Protein AF-A0A7X6LBR2-F1 (afdb_monomer)

Nearest PDB structures (foldseek):
  3zh9-assembly1_B  TM=8.435E-01  e=9.520E-01  Bacillus subtilis subsp. subtilis str. 168

Organism: NCBI:txid352869

Foldseek 3Di:
DDDDDDDDDDDDDDDDDDPPPPPPDDPPPPPDVVVVVVVVVVVVVVVVVVVVVVVVVVVVVVVVVVVVVVVVVVVVVVVVVVVVVVVVVVVVVVVVVVVVVVVVVLLVQLLVLLVVVVVPDDLVNSCVVVVHDSVVSVVSPVSNVVVVVVVVD

Mean predicted aligned error: 14.37 Å

Structure (mmCIF, N/CA/C/O backbone):
data_AF-A0A7X6LBR2-F1
#
_entry.id   AF-A0A7X6LBR2-F1
#
loop_
_atom_site.group_PDB
_atom_site.id
_atom_site.type_symbol
_atom_site.label_atom_id
_atom_site.label_alt_id
_atom_site.label_comp_id
_atom_site.label_asym_id
_atom_site.label_entity_id
_atom_site.label_seq_id
_atom_site.pdbx_PDB_ins_code
_atom_site.Cartn_x
_atom_site.Cartn_y
_atom_site.Cartn_z
_atom_site.occupancy
_atom_site.B_iso_or_equiv
_atom_site.auth_seq_id
_atom_site.auth_comp_id
_atom_site.auth_asym_id
_atom_site.auth_atom_id
_atom_site.pdbx_PDB_model_num
ATOM 1 N N . MET A 1 1 ? 58.672 -11.826 -5.514 1.00 40.47 1 MET A N 1
ATOM 2 C CA . MET A 1 1 ? 58.566 -13.054 -6.334 1.00 40.47 1 MET A CA 1
ATOM 3 C C . MET A 1 1 ? 57.974 -12.613 -7.667 1.00 40.47 1 MET A C 1
ATOM 5 O O . MET A 1 1 ? 56.862 -12.125 -7.636 1.00 40.47 1 MET A O 1
ATOM 9 N N . SER A 1 2 ? 58.640 -12.559 -8.816 1.00 57.62 2 SER A N 1
ATOM 10 C CA . SER A 1 2 ? 59.784 -13.310 -9.329 1.00 57.62 2 SER A CA 1
ATOM 11 C C . SER A 1 2 ? 60.673 -12.453 -10.233 1.00 57.62 2 SER A C 1
ATOM 13 O O . SER A 1 2 ? 60.313 -11.362 -10.666 1.00 57.62 2 SER A O 1
ATOM 15 N N . THR A 1 3 ? 61.848 -13.016 -10.452 1.00 42.66 3 THR A N 1
ATOM 16 C CA . THR A 1 3 ? 63.105 -12.482 -10.958 1.00 42.66 3 THR A CA 1
ATOM 17 C C . THR A 1 3 ? 63.303 -12.901 -12.429 1.00 42.66 3 THR A C 1
ATOM 19 O O . THR A 1 3 ? 62.891 -13.996 -12.785 1.00 42.66 3 THR A O 1
ATOM 22 N N . ILE A 1 4 ? 63.895 -12.001 -13.233 1.00 54.50 4 ILE A N 1
ATOM 23 C CA . ILE A 1 4 ? 64.903 -12.158 -14.321 1.00 54.50 4 ILE A CA 1
ATOM 24 C C . ILE A 1 4 ? 64.923 -13.451 -15.165 1.00 54.50 4 ILE A C 1
ATOM 26 O O . ILE A 1 4 ? 65.120 -14.500 -14.581 1.00 54.50 4 ILE A O 1
ATOM 30 N N . GLU A 1 5 ? 64.956 -13.308 -16.506 1.00 55.03 5 GLU A N 1
ATOM 31 C CA . GLU A 1 5 ? 65.941 -13.869 -17.486 1.00 55.03 5 GLU A CA 1
ATOM 32 C C . GLU A 1 5 ? 65.827 -12.993 -18.766 1.00 55.03 5 GLU A C 1
ATOM 34 O O . GLU A 1 5 ? 64.734 -12.851 -19.302 1.00 55.03 5 GLU A O 1
ATOM 39 N N . HIS A 1 6 ? 66.765 -12.146 -19.217 1.00 48.44 6 HIS A N 1
ATOM 40 C CA . HIS A 1 6 ? 68.160 -12.328 -19.655 1.00 48.44 6 HIS A CA 1
ATOM 41 C C . HIS A 1 6 ? 68.381 -13.501 -20.614 1.00 48.44 6 HIS A C 1
ATOM 43 O O . HIS A 1 6 ? 68.685 -14.613 -20.207 1.00 48.44 6 HIS A O 1
ATOM 49 N N . GLY A 1 7 ? 68.292 -13.188 -21.908 1.00 47.03 7 GLY A N 1
ATOM 50 C CA . GLY A 1 7 ? 68.792 -14.003 -23.006 1.00 47.03 7 GLY A CA 1
ATOM 51 C C . GLY A 1 7 ? 69.496 -13.113 -24.027 1.00 47.03 7 GLY A C 1
ATOM 52 O O . GLY A 1 7 ? 68.930 -12.789 -25.068 1.00 47.03 7 GLY A O 1
ATOM 53 N N . GLU A 1 8 ? 70.715 -12.682 -23.698 1.00 45.44 8 GLU A N 1
ATOM 54 C CA . GLU A 1 8 ? 71.714 -12.281 -24.690 1.00 45.44 8 GLU A CA 1
ATOM 55 C C . GLU A 1 8 ? 72.096 -13.519 -25.509 1.00 45.44 8 GLU A C 1
ATOM 57 O O . GLU A 1 8 ? 72.416 -14.562 -24.938 1.00 45.44 8 GLU A O 1
ATOM 62 N N . ASN A 1 9 ? 72.116 -13.418 -26.840 1.00 54.28 9 ASN A N 1
ATOM 63 C CA . ASN A 1 9 ? 72.912 -14.346 -27.633 1.00 54.28 9 ASN A CA 1
ATOM 64 C C . ASN A 1 9 ? 73.673 -13.635 -28.755 1.00 54.28 9 ASN A C 1
ATOM 66 O O . ASN A 1 9 ? 73.198 -12.686 -29.378 1.00 54.28 9 ASN A O 1
ATOM 70 N N . GLN A 1 10 ? 74.896 -14.117 -28.927 1.00 53.22 10 GLN A N 1
ATOM 71 C CA . GLN A 1 10 ? 76.060 -13.499 -29.537 1.00 53.22 10 GLN A CA 1
ATOM 72 C C . GLN A 1 10 ? 75.981 -13.358 -31.065 1.00 53.22 10 GLN A C 1
ATOM 74 O O . GLN A 1 10 ? 75.649 -14.284 -31.796 1.00 53.22 10 GLN A O 1
ATOM 79 N N . GLN A 1 11 ? 76.357 -12.169 -31.528 1.00 48.38 11 GLN A N 1
ATOM 80 C CA . GLN A 1 11 ? 77.486 -11.899 -32.427 1.00 48.38 11 GLN A CA 1
ATOM 81 C C . GLN A 1 11 ? 77.917 -13.002 -33.425 1.00 48.38 11 GLN A C 1
ATOM 83 O O . GLN A 1 11 ? 78.615 -13.950 -33.074 1.00 48.38 11 GLN A O 1
ATOM 88 N N . ALA A 1 12 ? 77.640 -12.767 -34.712 1.00 44.94 12 ALA A N 1
ATOM 89 C CA . ALA A 1 12 ? 78.376 -13.330 -35.847 1.00 44.94 12 ALA A CA 1
ATOM 90 C C . ALA A 1 12 ? 78.827 -12.183 -36.773 1.00 44.94 12 ALA A C 1
ATOM 92 O O . ALA A 1 12 ? 78.089 -11.224 -36.991 1.00 44.94 12 ALA A O 1
ATOM 93 N N . GLY A 1 13 ? 80.083 -12.259 -37.218 1.00 44.41 13 GLY A N 1
ATOM 94 C CA . GLY A 1 13 ? 80.899 -11.156 -37.726 1.00 44.41 13 GLY A CA 1
ATOM 95 C C . GLY A 1 13 ? 80.631 -10.639 -39.154 1.00 44.41 13 GLY A C 1
ATOM 96 O O . GLY A 1 13 ? 79.583 -10.888 -39.747 1.00 44.41 13 GLY A O 1
ATOM 97 N N . PRO A 1 14 ? 81.581 -9.849 -39.695 1.00 54.25 14 PRO A N 1
ATOM 98 C CA . PRO A 1 14 ? 81.346 -8.937 -40.804 1.00 54.25 14 PRO A CA 1
ATOM 99 C C . PRO A 1 14 ? 81.527 -9.633 -42.157 1.00 54.25 14 PRO A C 1
ATOM 101 O O . PRO A 1 14 ? 82.597 -10.157 -42.460 1.00 54.25 14 PRO A O 1
ATOM 104 N N . ILE A 1 15 ? 80.502 -9.571 -43.007 1.00 51.44 15 ILE A N 1
ATOM 105 C CA . ILE A 1 15 ? 80.628 -9.900 -44.430 1.00 51.44 15 ILE A CA 1
ATOM 106 C C . ILE A 1 15 ? 80.840 -8.590 -45.184 1.00 51.44 15 ILE A C 1
ATOM 108 O O . ILE A 1 15 ? 79.911 -7.823 -45.438 1.00 51.44 15 ILE A O 1
ATOM 112 N N . ALA A 1 16 ? 82.104 -8.322 -45.494 1.00 50.25 16 ALA A N 1
ATOM 113 C CA . ALA A 1 16 ? 82.496 -7.295 -46.435 1.00 50.25 16 ALA A CA 1
ATOM 114 C C . ALA A 1 16 ? 82.119 -7.706 -47.867 1.00 50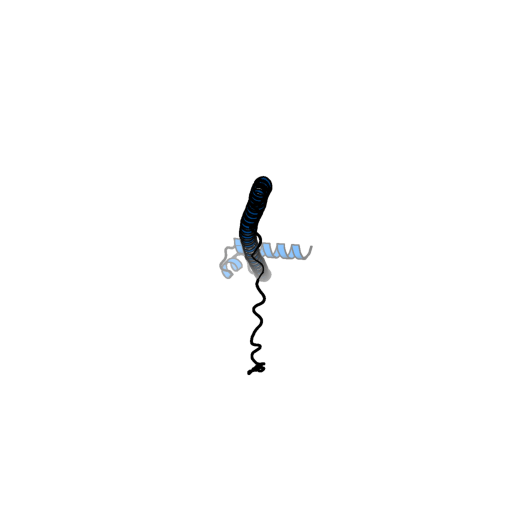.25 16 ALA A C 1
ATOM 116 O O . ALA A 1 16 ? 82.277 -8.858 -48.259 1.00 50.25 16 ALA A O 1
ATOM 117 N N . ALA A 1 17 ? 81.712 -6.692 -48.630 1.00 46.66 17 ALA A N 1
ATOM 118 C CA . ALA A 1 17 ? 81.689 -6.627 -50.086 1.00 46.66 17 ALA A CA 1
ATOM 119 C C . ALA A 1 17 ? 80.789 -7.632 -50.821 1.00 46.66 17 ALA A C 1
ATOM 121 O O . ALA A 1 17 ? 81.216 -8.715 -51.184 1.00 46.66 17 ALA A O 1
ATOM 122 N N . MET A 1 18 ? 79.608 -7.161 -51.231 1.00 43.38 18 MET A N 1
ATOM 123 C CA . MET A 1 18 ? 79.262 -7.121 -52.655 1.00 43.38 18 MET A CA 1
ATOM 124 C C . MET A 1 18 ? 78.314 -5.947 -52.893 1.00 43.38 18 MET A C 1
ATOM 126 O O . MET A 1 18 ? 77.144 -5.973 -52.517 1.00 43.38 18 MET A O 1
ATOM 130 N N . SER A 1 19 ? 78.840 -4.906 -53.536 1.00 50.16 19 SER A N 1
ATOM 131 C CA . SER A 1 19 ? 78.064 -3.870 -54.209 1.00 50.16 19 SER A CA 1
ATOM 132 C C . SER A 1 19 ? 77.239 -4.517 -55.322 1.00 50.16 19 SER A C 1
ATOM 134 O O . SER A 1 19 ? 77.603 -4.471 -56.495 1.00 50.16 19 SER A O 1
ATOM 136 N N . SER A 1 20 ? 76.123 -5.150 -54.965 1.00 51.97 20 SER A N 1
ATOM 137 C CA . SER A 1 20 ? 75.092 -5.505 -55.927 1.00 51.97 20 SER A CA 1
ATOM 138 C C . SER A 1 20 ? 74.414 -4.204 -56.334 1.00 51.97 20 SER A C 1
ATOM 140 O O . SER A 1 20 ? 73.599 -3.649 -55.591 1.00 51.97 20 SER A O 1
ATOM 142 N N . LEU A 1 21 ? 74.828 -3.697 -57.492 1.00 50.38 21 LEU A N 1
ATOM 143 C CA . LEU A 1 21 ? 74.172 -2.655 -58.269 1.00 50.38 21 LEU A CA 1
ATOM 144 C C . LEU A 1 21 ? 72.654 -2.819 -58.152 1.00 50.38 21 LEU A C 1
ATOM 146 O O . LEU A 1 21 ? 72.059 -3.709 -58.758 1.00 50.38 21 LEU A O 1
ATOM 150 N N . ARG A 1 22 ? 72.029 -1.979 -57.322 1.00 55.31 22 ARG A N 1
ATOM 151 C CA . ARG A 1 22 ? 70.576 -1.900 -57.231 1.00 55.31 22 ARG A CA 1
ATOM 152 C C . ARG A 1 22 ? 70.114 -1.427 -58.611 1.00 55.31 22 ARG A C 1
ATOM 154 O O . ARG A 1 22 ? 70.500 -0.319 -58.992 1.00 55.31 22 ARG A O 1
ATOM 161 N N . PRO A 1 23 ? 69.351 -2.226 -59.377 1.00 61.38 23 PRO A N 1
ATOM 162 C CA . PRO A 1 23 ? 68.871 -1.777 -60.673 1.00 61.38 23 PRO A CA 1
ATOM 163 C C . PRO A 1 23 ? 68.097 -0.468 -60.467 1.00 61.38 23 PRO A C 1
ATOM 165 O O . PRO A 1 23 ? 67.410 -0.326 -59.442 1.00 61.38 23 PRO A O 1
ATOM 168 N N . PRO A 1 24 ? 68.236 0.516 -61.373 1.00 57.72 24 PRO A N 1
ATOM 169 C CA . PRO A 1 24 ? 67.525 1.778 -61.251 1.00 57.72 24 PRO A CA 1
ATOM 170 C C . PRO A 1 24 ? 66.039 1.469 -61.063 1.00 57.72 24 PRO A C 1
ATOM 172 O O . PRO A 1 24 ? 65.456 0.704 -61.834 1.00 57.72 24 PRO A O 1
ATOM 175 N N . ARG A 1 25 ? 65.436 2.015 -59.995 1.00 60.38 25 ARG A N 1
ATOM 176 C CA . ARG A 1 25 ? 63.983 1.959 -59.791 1.00 60.38 25 ARG A CA 1
ATOM 177 C C . ARG A 1 25 ? 63.359 2.429 -61.098 1.00 60.38 25 ARG A C 1
ATOM 179 O O . ARG A 1 25 ? 63.537 3.591 -61.460 1.00 60.38 25 ARG A O 1
ATOM 186 N N . ALA A 1 26 ? 62.671 1.521 -61.790 1.00 53.72 26 ALA A N 1
ATOM 187 C CA . ALA A 1 26 ? 61.922 1.863 -62.984 1.00 53.72 26 ALA A CA 1
ATOM 188 C C . ALA A 1 26 ? 61.070 3.106 -62.675 1.00 53.72 26 ALA A C 1
ATOM 190 O O . ALA A 1 26 ? 60.516 3.194 -61.567 1.00 53.72 26 ALA A O 1
ATOM 191 N N . PRO A 1 27 ? 60.997 4.087 -63.591 1.00 54.12 27 PRO A N 1
ATOM 192 C CA . PRO A 1 27 ? 60.176 5.268 -63.381 1.00 54.12 27 PRO A CA 1
ATOM 193 C C . PRO A 1 27 ? 58.772 4.791 -63.012 1.00 54.12 27 PRO A C 1
ATOM 195 O O . PRO A 1 27 ? 58.210 3.947 -63.709 1.00 54.12 27 PRO A O 1
ATOM 198 N N . ARG A 1 28 ? 58.222 5.272 -61.883 1.00 59.81 28 ARG A N 1
ATOM 199 C CA . ARG A 1 28 ? 56.807 5.062 -61.548 1.00 59.81 28 ARG A CA 1
ATOM 200 C C . ARG A 1 28 ? 56.027 5.593 -62.739 1.00 59.81 28 ARG A C 1
ATOM 202 O O . ARG A 1 28 ? 55.842 6.800 -62.848 1.00 59.81 28 ARG A O 1
ATOM 209 N N . THR A 1 29 ? 55.602 4.705 -63.632 1.00 63.78 29 THR A N 1
ATOM 210 C CA . THR A 1 29 ? 54.644 5.032 -64.678 1.00 63.78 29 THR A CA 1
ATOM 211 C C . THR A 1 29 ? 53.479 5.688 -63.963 1.00 63.78 29 THR A C 1
ATOM 213 O O . THR A 1 29 ? 52.903 5.084 -63.047 1.00 63.78 29 THR A O 1
ATOM 216 N N . ALA A 1 30 ? 53.220 6.956 -64.288 1.00 66.12 30 ALA A N 1
ATOM 217 C CA . ALA A 1 30 ? 52.108 7.692 -63.721 1.00 66.12 30 ALA A CA 1
ATOM 218 C C . ALA A 1 30 ? 50.873 6.801 -63.862 1.00 66.12 30 ALA A C 1
ATOM 220 O O . ALA A 1 30 ? 50.589 6.300 -64.953 1.00 66.12 30 ALA A O 1
ATOM 221 N N . ARG A 1 31 ? 50.206 6.502 -62.739 1.00 71.56 31 ARG A N 1
ATOM 222 C CA . ARG A 1 31 ? 48.982 5.703 -62.804 1.00 71.56 31 ARG A CA 1
ATOM 223 C C . ARG A 1 31 ? 48.043 6.405 -63.781 1.00 71.56 31 ARG A C 1
ATOM 225 O O . ARG A 1 31 ? 47.909 7.625 -63.671 1.00 71.56 31 ARG A O 1
ATOM 232 N N . PRO A 1 32 ? 47.390 5.661 -64.687 1.00 80.06 32 PRO A N 1
ATOM 233 C CA . PRO A 1 32 ? 46.389 6.234 -65.567 1.00 80.06 32 PRO A CA 1
ATOM 234 C C . PRO A 1 32 ? 45.419 7.102 -64.750 1.00 80.06 32 PRO A C 1
ATOM 236 O O . PRO A 1 32 ? 44.957 6.646 -63.694 1.00 80.06 32 PRO A O 1
ATOM 239 N N . PRO A 1 33 ? 45.121 8.337 -65.188 1.00 82.94 33 PRO A N 1
ATOM 240 C CA . PRO A 1 33 ? 44.333 9.297 -64.409 1.00 82.94 33 PRO A CA 1
ATOM 241 C C . PRO A 1 33 ? 42.951 8.744 -64.043 1.00 82.94 33 PRO A C 1
ATOM 243 O O . PRO A 1 33 ? 42.419 9.027 -62.973 1.00 82.94 33 PRO A O 1
ATOM 246 N N . GLU A 1 34 ? 42.405 7.858 -64.874 1.00 86.94 34 GLU A N 1
ATOM 247 C CA . GLU A 1 34 ? 41.158 7.152 -64.601 1.00 86.94 34 GLU A CA 1
ATOM 248 C C . GLU A 1 34 ? 41.244 6.222 -63.378 1.00 86.94 34 GLU A C 1
ATOM 250 O O . GLU A 1 34 ? 40.312 6.167 -62.576 1.00 86.94 34 GLU A O 1
ATOM 255 N N . ILE A 1 35 ? 42.363 5.514 -63.186 1.00 86.69 35 ILE A N 1
ATOM 256 C CA . ILE A 1 35 ? 42.569 4.632 -62.027 1.00 86.69 35 ILE A CA 1
ATOM 257 C C . ILE A 1 35 ? 42.672 5.464 -60.749 1.00 86.69 35 ILE A C 1
ATOM 259 O O . ILE A 1 35 ? 42.103 5.082 -59.725 1.00 86.69 35 ILE A O 1
ATOM 263 N N . VAL A 1 36 ? 43.352 6.612 -60.811 1.00 85.81 36 VAL A N 1
ATOM 264 C CA . VAL A 1 36 ? 43.428 7.564 -59.693 1.00 85.81 36 VAL A CA 1
ATOM 265 C C . VAL A 1 36 ? 42.031 8.087 -59.353 1.00 85.81 36 VAL A C 1
ATOM 267 O O . VAL A 1 36 ? 41.582 7.922 -58.222 1.00 85.81 36 VAL A O 1
ATOM 270 N N . ALA A 1 37 ? 41.287 8.574 -60.347 1.00 88.50 37 ALA A N 1
ATOM 271 C CA . ALA A 1 37 ? 39.936 9.093 -60.153 1.00 88.50 37 ALA A CA 1
ATOM 272 C C . ALA A 1 37 ? 38.950 8.020 -59.642 1.00 88.50 37 ALA A C 1
ATOM 274 O O . ALA A 1 37 ? 38.075 8.295 -58.819 1.00 88.50 37 ALA A O 1
ATOM 275 N N . ARG A 1 38 ? 39.078 6.765 -60.095 1.00 89.56 38 ARG A N 1
ATOM 276 C CA . ARG A 1 38 ? 38.287 5.635 -59.577 1.00 89.56 38 ARG A CA 1
ATOM 277 C C . ARG A 1 38 ? 38.627 5.322 -58.123 1.00 89.56 38 ARG A C 1
ATOM 279 O O . ARG A 1 38 ? 37.711 5.064 -57.340 1.00 89.56 38 ARG A O 1
ATOM 286 N N . LEU A 1 39 ? 39.909 5.351 -57.762 1.00 91.69 39 LEU A N 1
ATOM 287 C CA . LEU A 1 39 ? 40.359 5.114 -56.393 1.00 91.69 39 LEU A CA 1
ATOM 288 C C . LEU A 1 39 ? 39.859 6.213 -55.448 1.00 91.69 39 LEU A C 1
ATOM 290 O O . LEU A 1 39 ? 39.349 5.897 -54.376 1.00 91.69 39 LEU A O 1
ATOM 294 N N . GLU A 1 40 ? 39.913 7.475 -55.871 1.00 91.75 40 GLU A N 1
ATOM 295 C CA . GLU A 1 40 ? 39.372 8.613 -55.121 1.00 91.75 40 GLU A CA 1
ATOM 296 C C . GLU A 1 40 ? 37.864 8.471 -54.891 1.00 91.75 40 GLU A C 1
ATOM 298 O O . GLU A 1 40 ? 37.411 8.497 -53.746 1.00 91.75 40 GLU A O 1
ATOM 303 N N . ARG A 1 41 ? 37.080 8.203 -55.948 1.00 93.44 41 ARG A N 1
ATOM 304 C CA . ARG A 1 41 ? 35.629 7.957 -55.824 1.00 93.44 41 ARG A CA 1
ATOM 305 C C . ARG A 1 41 ? 35.316 6.779 -54.899 1.00 93.44 41 ARG A C 1
ATOM 307 O O . ARG A 1 41 ? 34.363 6.830 -54.123 1.00 93.44 41 ARG A O 1
ATOM 314 N N . SER A 1 42 ? 36.105 5.707 -54.966 1.00 91.44 42 SER A N 1
ATOM 315 C CA . SER A 1 42 ? 35.956 4.556 -54.070 1.00 91.44 42 SER A CA 1
ATOM 316 C C . SER A 1 42 ? 36.275 4.913 -52.615 1.00 91.44 42 SER A C 1
ATOM 318 O O . SER A 1 42 ? 35.529 4.533 -51.713 1.00 91.44 42 SER A O 1
ATOM 320 N N . GLY A 1 43 ? 37.344 5.679 -52.384 1.00 93.88 43 GLY A N 1
ATOM 321 C CA . GLY A 1 43 ? 37.738 6.158 -51.061 1.00 93.88 43 GLY A CA 1
ATOM 322 C C . GLY A 1 43 ? 36.680 7.063 -50.429 1.00 93.88 43 GLY A C 1
ATOM 323 O O . GLY A 1 43 ? 36.328 6.864 -49.266 1.00 93.88 43 GLY A O 1
ATOM 324 N N . VAL A 1 44 ? 36.111 7.991 -51.207 1.00 94.38 44 VAL A N 1
ATOM 325 C CA . VAL A 1 44 ? 35.008 8.863 -50.768 1.00 94.38 44 VAL A CA 1
ATOM 326 C C . VAL A 1 44 ? 33.789 8.037 -50.360 1.00 94.38 44 VAL A C 1
ATOM 328 O O . VAL A 1 44 ? 33.284 8.223 -49.254 1.00 94.38 44 VAL A O 1
ATOM 331 N N . ARG A 1 45 ? 33.364 7.067 -51.184 1.00 93.69 45 ARG A N 1
ATOM 332 C CA . ARG A 1 45 ? 32.234 6.180 -50.849 1.00 93.69 45 ARG A CA 1
ATOM 333 C C . ARG A 1 45 ? 32.495 5.363 -49.584 1.00 93.69 45 ARG A C 1
ATOM 335 O O . ARG A 1 45 ? 31.649 5.314 -48.702 1.00 93.69 45 ARG A O 1
ATOM 342 N N . SER A 1 46 ? 33.686 4.779 -49.448 1.00 93.62 46 SER A N 1
ATOM 343 C CA . SER A 1 46 ? 34.060 4.021 -48.246 1.00 93.62 46 SER A CA 1
ATOM 344 C C . SER A 1 46 ? 34.061 4.895 -46.986 1.00 93.62 46 SER A C 1
ATOM 346 O O . SER A 1 46 ? 33.603 4.467 -45.925 1.00 93.62 46 SER A O 1
ATOM 348 N N . LYS A 1 47 ? 34.543 6.141 -47.084 1.00 94.62 47 LYS A N 1
ATOM 349 C CA . LYS A 1 47 ? 34.481 7.109 -45.984 1.00 94.62 47 LYS A CA 1
ATOM 350 C C . LYS A 1 47 ? 33.030 7.435 -45.615 1.00 94.62 47 LYS A C 1
ATOM 352 O O . LYS A 1 47 ? 32.681 7.296 -44.450 1.00 94.62 47 LYS A O 1
ATOM 357 N N . GLN A 1 48 ? 32.186 7.753 -46.596 1.00 93.81 48 GLN A N 1
ATOM 358 C CA . GLN A 1 48 ? 30.761 8.029 -46.381 1.00 93.81 48 GLN A CA 1
ATOM 359 C C . GLN A 1 48 ? 30.035 6.854 -45.715 1.00 93.81 48 GLN A C 1
ATOM 361 O O . GLN A 1 48 ? 29.317 7.056 -44.740 1.00 93.81 48 GLN A O 1
ATOM 366 N N . CYS A 1 49 ? 30.261 5.618 -46.175 1.00 94.31 49 CYS A N 1
ATOM 367 C CA . CYS A 1 49 ? 29.681 4.430 -45.548 1.00 94.31 49 CYS A CA 1
ATOM 368 C C . CYS A 1 49 ? 30.105 4.290 -44.078 1.00 94.31 49 CYS A C 1
ATOM 370 O O . CYS A 1 49 ? 29.266 3.999 -43.227 1.00 94.31 49 CYS A O 1
ATOM 372 N N . ARG A 1 50 ? 31.385 4.529 -43.760 1.00 96.38 50 ARG A N 1
ATOM 373 C CA . ARG A 1 50 ? 31.881 4.481 -42.374 1.00 96.38 50 ARG A CA 1
ATOM 374 C C . ARG A 1 50 ? 31.301 5.591 -41.508 1.00 96.38 50 ARG A C 1
ATOM 376 O O . ARG A 1 50 ? 30.957 5.334 -40.360 1.00 96.38 50 ARG A O 1
ATOM 383 N N . ASP A 1 51 ? 31.181 6.801 -42.036 1.00 96.88 51 ASP A N 1
ATOM 384 C CA . ASP A 1 51 ? 30.640 7.932 -41.283 1.00 96.88 51 ASP A CA 1
ATOM 385 C C . ASP A 1 51 ? 29.142 7.740 -40.999 1.00 96.88 51 ASP A C 1
ATOM 387 O O . ASP A 1 51 ? 28.705 7.955 -39.869 1.00 96.88 51 ASP A O 1
ATOM 391 N N . LEU A 1 52 ? 28.375 7.214 -41.962 1.00 95.56 52 LEU A N 1
ATOM 392 C CA . LEU A 1 52 ? 26.980 6.818 -41.745 1.00 95.56 52 LEU A CA 1
ATOM 393 C C . LEU A 1 52 ? 26.851 5.693 -40.711 1.00 95.56 52 LEU A C 1
ATOM 395 O O . LEU A 1 52 ? 25.964 5.750 -39.861 1.00 95.56 52 LEU A O 1
ATOM 399 N N . ALA A 1 53 ? 27.730 4.687 -40.755 1.00 96.06 53 ALA A N 1
ATOM 400 C CA . ALA A 1 53 ? 27.737 3.606 -39.771 1.00 96.06 53 ALA A CA 1
ATOM 401 C C . ALA A 1 53 ? 28.013 4.135 -38.354 1.00 96.06 53 ALA A C 1
ATOM 403 O O . ALA A 1 53 ? 27.243 3.856 -37.440 1.00 96.06 53 ALA A O 1
ATOM 404 N N . ARG A 1 54 ? 29.035 4.985 -38.193 1.00 97.25 54 ARG A N 1
ATOM 405 C CA . ARG A 1 54 ? 29.350 5.636 -36.910 1.00 97.25 54 ARG A CA 1
ATOM 406 C C . ARG A 1 54 ? 28.210 6.514 -36.414 1.00 97.25 54 ARG A C 1
ATOM 408 O O . ARG A 1 54 ? 27.954 6.557 -35.218 1.00 97.25 54 ARG A O 1
ATOM 415 N N . GLN A 1 55 ? 27.533 7.230 -37.311 1.00 97.19 55 GLN A N 1
ATOM 416 C CA . GLN A 1 55 ? 26.402 8.065 -36.921 1.00 97.19 55 GLN A CA 1
ATOM 417 C C . GLN A 1 55 ? 25.240 7.216 -36.404 1.00 97.19 55 GLN A C 1
ATOM 419 O O . GLN A 1 55 ? 24.681 7.535 -35.360 1.00 97.19 55 GLN A O 1
ATOM 424 N N . ARG A 1 56 ? 24.914 6.114 -37.092 1.00 97.50 56 ARG A N 1
ATOM 425 C CA . ARG A 1 56 ? 23.898 5.159 -36.627 1.00 97.50 56 ARG A CA 1
ATOM 426 C C . ARG A 1 56 ? 24.261 4.584 -35.266 1.00 97.50 56 ARG A C 1
ATOM 428 O O . ARG A 1 56 ? 23.417 4.573 -34.382 1.00 97.50 56 ARG A O 1
ATOM 435 N N . GLU A 1 57 ? 25.510 4.165 -35.092 1.00 97.56 57 GLU A N 1
ATOM 436 C CA . GLU A 1 57 ? 26.001 3.623 -33.826 1.00 97.56 57 GLU A CA 1
ATOM 437 C C . GLU A 1 57 ? 25.887 4.642 -32.688 1.00 97.56 57 GLU A C 1
ATOM 439 O O . GLU A 1 57 ? 25.342 4.317 -31.640 1.00 97.56 57 GLU A O 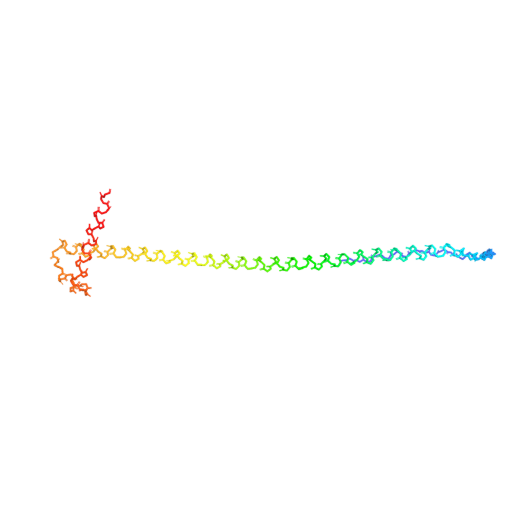1
ATOM 444 N N . ARG A 1 58 ? 26.289 5.901 -32.908 1.00 98.19 58 ARG A N 1
ATOM 445 C CA . ARG A 1 58 ? 26.107 6.978 -31.920 1.00 98.19 58 ARG A CA 1
ATOM 446 C C . ARG A 1 58 ? 24.640 7.198 -31.578 1.00 98.19 58 ARG A C 1
ATOM 448 O O . ARG A 1 58 ? 24.308 7.319 -30.408 1.00 98.19 58 ARG A O 1
ATOM 455 N N . THR A 1 59 ? 23.763 7.245 -32.579 1.00 98.25 59 THR A N 1
ATOM 456 C CA . THR A 1 59 ? 22.326 7.415 -32.345 1.00 98.25 59 THR A CA 1
ATOM 457 C C . THR A 1 59 ? 21.755 6.254 -31.536 1.00 98.25 59 THR A C 1
ATOM 459 O O . THR A 1 59 ? 21.036 6.497 -30.573 1.00 98.25 59 THR A O 1
ATOM 462 N N . ILE A 1 60 ? 22.105 5.011 -31.877 1.00 97.69 60 ILE A N 1
ATOM 463 C CA . ILE A 1 60 ? 21.691 3.827 -31.114 1.00 97.69 60 ILE A CA 1
ATOM 464 C C . ILE A 1 60 ? 22.213 3.919 -29.681 1.00 97.69 60 ILE A C 1
ATOM 466 O O . ILE A 1 60 ? 21.448 3.715 -28.747 1.00 97.69 60 ILE A O 1
ATOM 470 N N . HIS A 1 61 ? 23.482 4.283 -29.500 1.00 98.19 61 HIS A N 1
ATOM 471 C CA . HIS A 1 61 ? 24.101 4.416 -28.183 1.00 98.19 61 HIS A CA 1
ATOM 472 C C . HIS A 1 61 ? 23.389 5.445 -27.304 1.00 98.19 61 HIS A C 1
ATOM 474 O O . HIS A 1 61 ? 23.085 5.161 -26.150 1.00 98.19 61 HIS A O 1
ATOM 480 N N . GLU A 1 62 ? 23.063 6.620 -27.846 1.00 98.50 62 GLU A N 1
ATOM 481 C CA . GLU A 1 62 ? 22.324 7.649 -27.106 1.00 98.50 62 GLU A CA 1
ATOM 482 C C . GLU A 1 62 ? 20.887 7.215 -26.776 1.00 98.50 62 GLU A C 1
ATOM 484 O O . GLU A 1 62 ? 20.405 7.467 -25.672 1.00 98.50 62 GLU A O 1
ATOM 489 N N . VAL A 1 63 ? 20.213 6.500 -27.684 1.00 98.44 63 VAL A N 1
ATOM 490 C CA . VAL A 1 63 ? 18.883 5.929 -27.411 1.00 98.44 63 VAL A CA 1
ATOM 491 C C . VAL A 1 63 ? 18.952 4.864 -26.315 1.00 98.44 63 VAL A C 1
ATOM 493 O O . VAL A 1 63 ? 18.116 4.873 -25.415 1.00 98.44 63 VAL A O 1
ATOM 496 N N . VAL A 1 64 ? 19.954 3.981 -26.345 1.00 98.50 64 VAL A N 1
ATOM 497 C CA . VAL A 1 64 ? 20.156 2.948 -25.317 1.00 98.50 64 VAL A CA 1
ATOM 498 C C . VAL A 1 64 ? 20.455 3.580 -23.962 1.00 98.50 64 VAL A C 1
ATOM 500 O O . VAL A 1 64 ? 19.860 3.172 -22.970 1.00 98.50 64 VAL A O 1
ATOM 503 N N . LYS A 1 65 ? 21.312 4.607 -23.903 1.00 98.56 65 LYS A N 1
ATOM 504 C CA . LYS A 1 65 ? 21.554 5.352 -22.658 1.00 98.56 65 LYS A CA 1
ATOM 505 C C . LYS A 1 65 ? 20.262 5.907 -22.080 1.00 98.56 65 LYS A C 1
ATOM 507 O O . LYS A 1 65 ? 19.983 5.681 -20.910 1.00 98.56 65 LYS A O 1
ATOM 512 N N . ARG A 1 66 ? 19.469 6.597 -22.906 1.00 98.50 66 ARG A N 1
ATOM 513 C CA . ARG A 1 66 ? 18.190 7.164 -22.472 1.00 98.50 66 ARG A CA 1
ATOM 514 C C . ARG A 1 66 ? 17.246 6.081 -21.962 1.00 98.50 66 ARG A C 1
ATOM 516 O O . ARG A 1 66 ? 16.685 6.241 -20.889 1.00 98.50 66 ARG A O 1
ATOM 523 N N . TYR A 1 67 ? 17.123 4.978 -22.697 1.00 98.56 67 TYR A N 1
ATOM 524 C CA . TYR A 1 67 ? 16.320 3.835 -22.273 1.00 9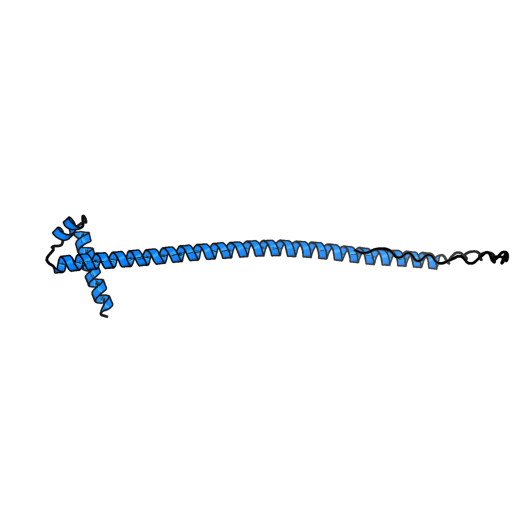8.56 67 TYR A CA 1
ATOM 525 C C . TYR A 1 67 ? 16.749 3.313 -20.896 1.00 98.56 67 TYR A C 1
ATOM 527 O O . TYR A 1 67 ? 15.896 3.093 -20.044 1.00 98.56 67 TYR A O 1
ATOM 535 N N . LEU A 1 68 ? 18.054 3.142 -20.660 1.00 98.62 68 LEU A N 1
ATOM 536 C CA . LEU A 1 68 ? 18.567 2.654 -19.378 1.00 98.62 68 LEU A CA 1
ATOM 537 C C . LEU A 1 68 ? 18.307 3.647 -18.242 1.00 98.62 68 LEU A C 1
ATOM 539 O O . LEU A 1 68 ? 17.848 3.238 -17.183 1.00 98.62 68 LEU A O 1
ATOM 543 N N . THR A 1 69 ? 18.529 4.943 -18.471 1.00 98.62 69 THR A N 1
ATOM 544 C CA . THR A 1 69 ? 18.220 5.987 -17.482 1.00 98.62 69 THR A CA 1
ATOM 545 C C . THR A 1 69 ? 16.730 6.023 -17.142 1.00 98.62 69 THR A C 1
ATOM 547 O O . THR A 1 69 ? 16.369 6.076 -15.967 1.00 98.62 69 THR A O 1
ATOM 550 N N . ASP A 1 70 ? 15.859 5.957 -18.150 1.00 98.56 70 ASP A N 1
ATOM 551 C CA . ASP A 1 70 ? 14.409 5.941 -17.946 1.00 98.56 70 ASP A CA 1
ATOM 552 C C . ASP A 1 70 ? 13.979 4.659 -17.205 1.00 98.56 70 ASP A C 1
ATOM 554 O O . ASP A 1 70 ? 13.158 4.714 -16.290 1.00 98.56 70 ASP A O 1
ATOM 558 N N . TRP A 1 71 ? 14.574 3.509 -17.537 1.00 98.56 71 TRP A N 1
ATOM 559 C CA . TRP A 1 71 ? 14.327 2.238 -16.854 1.00 98.56 71 TRP A CA 1
ATOM 560 C C . TRP A 1 71 ? 14.747 2.268 -15.377 1.00 98.56 71 TRP A C 1
ATOM 562 O O . TRP A 1 71 ? 13.981 1.830 -14.515 1.00 98.56 71 TRP A O 1
ATOM 572 N N . GLU A 1 72 ? 15.923 2.819 -15.060 1.00 98.69 72 GLU A N 1
ATOM 573 C CA . GLU A 1 72 ? 16.385 2.996 -13.676 1.00 98.69 72 GLU A CA 1
ATOM 574 C C . GLU A 1 72 ? 15.436 3.910 -12.889 1.00 98.69 72 GLU A C 1
ATOM 576 O O . GLU A 1 72 ? 15.056 3.586 -11.762 1.00 98.69 72 GLU A O 1
ATOM 581 N N . ALA A 1 73 ? 15.000 5.020 -13.494 1.00 98.44 73 ALA A N 1
ATOM 582 C CA . ALA A 1 73 ? 14.069 5.953 -12.868 1.00 98.44 73 ALA A CA 1
ATOM 583 C C . ALA A 1 73 ? 12.707 5.303 -12.573 1.00 98.44 73 ALA A C 1
ATOM 585 O O . ALA A 1 73 ? 12.188 5.443 -11.464 1.00 98.44 73 ALA A O 1
ATOM 586 N N . ILE A 1 74 ? 12.150 4.550 -13.530 1.00 98.38 74 ILE A N 1
ATOM 587 C CA . ILE A 1 74 ? 10.898 3.802 -13.341 1.00 98.38 74 ILE A CA 1
ATOM 588 C C . ILE A 1 74 ? 11.060 2.790 -12.207 1.00 98.38 74 ILE A C 1
ATOM 590 O O . ILE A 1 74 ? 10.260 2.785 -11.273 1.00 98.38 74 ILE A O 1
ATOM 594 N N . THR A 1 75 ? 12.130 1.998 -12.241 1.00 98.62 75 THR A N 1
ATOM 595 C CA . THR A 1 75 ? 12.400 0.965 -11.233 1.00 98.62 75 THR A CA 1
ATOM 596 C C . THR A 1 75 ? 12.526 1.569 -9.832 1.00 98.62 75 THR A C 1
ATOM 598 O O . THR A 1 75 ? 11.992 1.024 -8.863 1.00 98.62 75 THR A O 1
ATOM 601 N N . ALA A 1 76 ? 13.185 2.725 -9.702 1.00 98.44 76 ALA A N 1
ATOM 602 C CA . ALA A 1 76 ? 13.299 3.439 -8.434 1.00 98.44 76 ALA A CA 1
ATOM 603 C C . ALA A 1 76 ? 11.934 3.936 -7.926 1.00 98.44 76 ALA A C 1
ATOM 605 O O . ALA A 1 76 ? 11.618 3.782 -6.743 1.00 98.44 76 ALA A O 1
ATOM 606 N N . CYS A 1 77 ? 11.103 4.494 -8.813 1.00 98.50 77 CYS A N 1
ATOM 607 C CA . CYS A 1 77 ? 9.745 4.915 -8.474 1.00 98.50 77 CYS A CA 1
ATOM 608 C C . CYS A 1 77 ? 8.868 3.739 -8.027 1.00 98.50 77 CYS A C 1
ATOM 610 O O . CYS A 1 77 ? 8.165 3.854 -7.023 1.00 98.50 77 CYS A O 1
ATOM 612 N N . GLU A 1 78 ? 8.918 2.611 -8.735 1.00 98.56 78 GLU A N 1
ATOM 613 C CA . GLU A 1 78 ? 8.158 1.406 -8.391 1.00 98.56 78 GLU A CA 1
ATOM 614 C C . GLU A 1 78 ? 8.615 0.812 -7.060 1.00 98.56 78 GLU A C 1
ATOM 616 O O . GLU 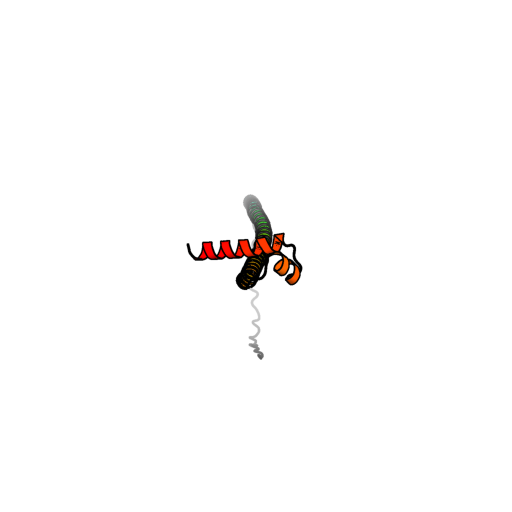A 1 78 ? 7.785 0.537 -6.197 1.00 98.56 78 GLU A O 1
ATOM 621 N N . THR A 1 79 ? 9.928 0.720 -6.844 1.00 98.62 79 THR A N 1
ATOM 622 C CA . THR A 1 79 ? 10.497 0.239 -5.578 1.00 98.62 79 THR A CA 1
ATOM 623 C C . THR A 1 79 ? 10.026 1.095 -4.404 1.00 98.62 79 THR A C 1
ATOM 625 O O . THR A 1 79 ? 9.596 0.564 -3.380 1.00 98.62 79 THR A O 1
ATOM 628 N N . LYS A 1 80 ? 10.058 2.426 -4.551 1.00 98.56 80 LYS A N 1
ATOM 629 C CA . LYS A 1 80 ? 9.579 3.344 -3.513 1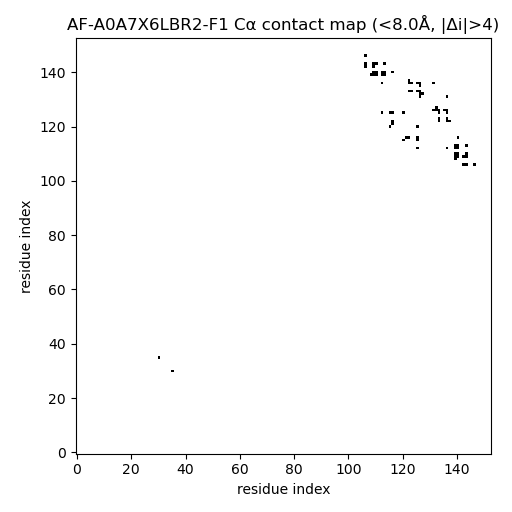.00 98.56 80 LYS A CA 1
ATOM 630 C C . LYS A 1 80 ? 8.080 3.182 -3.263 1.00 98.56 80 LYS A C 1
ATOM 632 O O . LYS A 1 80 ? 7.664 3.079 -2.114 1.00 98.56 80 LYS A O 1
ATOM 637 N N . ARG A 1 81 ? 7.274 3.114 -4.326 1.00 98.50 81 ARG A N 1
ATOM 638 C CA . ARG A 1 81 ? 5.827 2.880 -4.219 1.00 98.50 81 ARG A CA 1
ATOM 639 C C . ARG A 1 81 ? 5.537 1.599 -3.438 1.00 98.50 81 ARG A C 1
ATOM 641 O O . ARG A 1 81 ? 4.674 1.598 -2.567 1.00 98.50 81 ARG A O 1
ATOM 648 N N . ASP A 1 82 ? 6.244 0.518 -3.740 1.00 98.69 82 ASP A N 1
ATOM 649 C CA . ASP A 1 82 ? 6.000 -0.778 -3.112 1.00 98.69 82 ASP A CA 1
ATOM 650 C C . ASP A 1 82 ? 6.420 -0.773 -1.629 1.00 98.69 82 ASP A C 1
ATOM 652 O O . ASP A 1 82 ? 5.717 -1.341 -0.789 1.00 98.69 82 ASP A O 1
ATOM 656 N N . GLN A 1 83 ? 7.496 -0.056 -1.280 1.00 98.62 83 GLN A N 1
ATOM 657 C CA . GLN A 1 83 ? 7.888 0.205 0.112 1.00 98.62 83 GLN A CA 1
ATOM 658 C C . GLN A 1 83 ? 6.825 1.015 0.867 1.00 98.62 83 GLN A C 1
ATOM 660 O O . GLN A 1 83 ? 6.435 0.633 1.972 1.00 98.62 83 GLN A O 1
ATOM 665 N N . ASP A 1 84 ? 6.309 2.088 0.263 1.00 98.56 84 ASP A N 1
ATOM 666 C CA . ASP A 1 84 ? 5.263 2.927 0.857 1.00 98.56 84 ASP A CA 1
ATOM 667 C C . ASP A 1 84 ? 3.971 2.118 1.080 1.00 98.56 84 ASP A C 1
ATOM 669 O O . ASP A 1 84 ? 3.357 2.183 2.148 1.00 98.56 84 ASP A O 1
ATOM 673 N N . ILE A 1 85 ? 3.583 1.282 0.108 1.00 98.62 85 ILE A N 1
ATOM 674 C CA . ILE A 1 85 ? 2.435 0.370 0.232 1.00 98.62 85 ILE A CA 1
ATOM 675 C C . ILE A 1 85 ? 2.652 -0.630 1.372 1.00 98.62 85 ILE A C 1
ATOM 677 O O . ILE A 1 85 ? 1.728 -0.871 2.154 1.00 98.62 85 ILE A O 1
ATOM 681 N N . ALA A 1 86 ? 3.844 -1.220 1.487 1.00 98.62 86 ALA A N 1
ATOM 682 C CA . ALA A 1 86 ? 4.157 -2.154 2.564 1.00 98.62 86 ALA A CA 1
ATOM 683 C C . ALA A 1 86 ? 4.062 -1.478 3.943 1.00 98.62 86 ALA A C 1
ATOM 685 O O . ALA A 1 86 ? 3.429 -2.021 4.851 1.00 98.62 86 ALA A O 1
ATOM 686 N N . ALA A 1 87 ? 4.600 -0.264 4.079 1.00 98.50 87 ALA A N 1
ATOM 687 C CA . ALA A 1 87 ? 4.524 0.513 5.313 1.00 98.50 87 ALA A CA 1
ATOM 688 C C . ALA A 1 87 ? 3.075 0.861 5.696 1.00 98.50 87 ALA A C 1
ATOM 690 O O . ALA A 1 87 ? 2.689 0.727 6.858 1.00 98.50 87 ALA A O 1
ATOM 691 N N . LEU A 1 88 ? 2.246 1.263 4.728 1.00 98.69 88 LEU A N 1
ATOM 692 C CA . LEU A 1 88 ? 0.828 1.545 4.972 1.00 98.69 88 LEU A CA 1
ATOM 693 C C . LEU A 1 88 ? 0.058 0.293 5.398 1.00 98.69 88 LEU A C 1
ATOM 695 O O . LEU A 1 88 ? -0.746 0.354 6.328 1.00 98.69 88 LEU A O 1
ATOM 699 N N . ARG A 1 89 ? 0.319 -0.855 4.763 1.00 98.56 89 ARG A N 1
ATOM 700 C CA . ARG A 1 89 ? -0.293 -2.134 5.155 1.00 98.56 89 ARG A CA 1
ATOM 701 C C . ARG A 1 89 ? 0.066 -2.517 6.585 1.00 98.56 89 ARG A C 1
ATOM 703 O O . ARG A 1 89 ? -0.821 -2.926 7.330 1.00 98.56 89 ARG A O 1
ATOM 710 N N . GLN A 1 90 ? 1.324 -2.328 6.975 1.00 98.31 90 GLN A N 1
ATOM 711 C CA . GLN A 1 90 ? 1.771 -2.580 8.341 1.00 98.31 90 GLN A CA 1
ATOM 712 C C . GLN A 1 90 ? 1.025 -1.691 9.347 1.00 98.31 90 GLN A C 1
ATOM 714 O O . GLN A 1 90 ? 0.460 -2.195 10.314 1.00 98.31 90 GLN A O 1
ATOM 719 N N . GLN A 1 91 ? 0.921 -0.387 9.073 1.00 98.31 91 GLN A N 1
ATOM 720 C CA . GLN A 1 91 ? 0.179 0.540 9.933 1.00 98.31 91 GLN A CA 1
ATOM 721 C C . GLN A 1 91 ? -1.307 0.182 10.048 1.00 98.31 91 GLN A C 1
ATOM 723 O O . GLN A 1 91 ? -1.891 0.302 11.124 1.00 98.31 91 GLN A O 1
ATOM 728 N N . ILE A 1 92 ? -1.937 -0.244 8.948 1.00 98.06 92 ILE A N 1
ATOM 729 C CA . ILE A 1 92 ? -3.330 -0.705 8.968 1.00 98.06 92 ILE A CA 1
ATOM 730 C C . ILE A 1 92 ? -3.452 -1.947 9.848 1.00 98.06 92 ILE A C 1
ATOM 732 O O . ILE A 1 92 ? -4.332 -1.985 10.702 1.00 98.06 92 ILE A O 1
ATOM 736 N N . SER A 1 93 ? -2.558 -2.925 9.682 1.00 98.12 93 SER A N 1
ATOM 737 C CA . SER A 1 93 ? -2.563 -4.149 10.486 1.00 98.12 93 SER A CA 1
ATOM 738 C C . SER A 1 93 ? -2.451 -3.839 11.977 1.00 98.12 93 SER A C 1
ATOM 740 O O . SER A 1 93 ? -3.269 -4.309 12.760 1.00 98.12 93 SER A O 1
ATOM 742 N N . GLU A 1 94 ? -1.499 -2.992 12.370 1.00 98.00 94 GLU A N 1
ATOM 743 C CA . GLU A 1 94 ? -1.310 -2.593 13.769 1.00 98.00 94 GLU A CA 1
ATOM 744 C C . GLU A 1 94 ? -2.545 -1.893 14.345 1.00 98.00 94 GLU A C 1
ATOM 746 O O . GLU A 1 94 ? -2.950 -2.157 15.478 1.00 98.00 94 GLU A O 1
ATOM 751 N N . ARG A 1 95 ? -3.183 -1.012 13.565 1.00 97.94 95 ARG A N 1
ATOM 752 C CA . ARG A 1 95 ? -4.419 -0.340 13.989 1.00 97.94 95 ARG A CA 1
ATOM 753 C C . ARG A 1 95 ? -5.577 -1.320 14.137 1.00 97.94 95 ARG A C 1
ATOM 755 O O . ARG A 1 95 ? -6.338 -1.189 15.087 1.00 97.94 95 ARG A O 1
ATOM 762 N N . VAL A 1 96 ? -5.705 -2.293 13.236 1.00 97.81 96 VAL A N 1
ATOM 763 C CA . VAL A 1 96 ? -6.731 -3.341 13.334 1.00 97.81 96 VAL A CA 1
ATOM 764 C C . VAL A 1 96 ? -6.516 -4.187 14.587 1.00 97.81 96 VAL A C 1
ATOM 766 O O . VAL A 1 96 ? -7.477 -4.410 15.316 1.00 97.81 96 VAL A O 1
ATOM 769 N N . THR A 1 97 ? -5.278 -4.586 14.890 1.00 97.31 97 THR A N 1
ATOM 770 C CA . THR A 1 97 ? -4.963 -5.318 16.127 1.00 97.31 97 THR A CA 1
ATOM 771 C C . THR A 1 97 ? -5.364 -4.520 17.365 1.00 97.31 97 THR A C 1
ATOM 773 O O . THR A 1 97 ? -6.080 -5.040 18.214 1.00 97.31 97 THR A O 1
ATOM 776 N N . ARG A 1 98 ? -5.023 -3.227 17.435 1.00 96.62 98 ARG A N 1
ATOM 777 C CA . ARG A 1 98 ? -5.438 -2.379 18.567 1.00 96.62 98 ARG A CA 1
ATOM 778 C C . ARG A 1 98 ? -6.953 -2.225 18.679 1.00 96.62 98 ARG A C 1
ATOM 780 O O . ARG A 1 98 ? -7.483 -2.185 19.780 1.00 96.62 98 ARG A O 1
ATOM 787 N N . LEU A 1 99 ? -7.668 -2.134 17.557 1.00 97.06 99 LEU A N 1
ATOM 788 C CA . LEU A 1 99 ? -9.134 -2.093 17.576 1.00 97.06 99 LEU A CA 1
ATOM 789 C C . LEU A 1 99 ? -9.731 -3.398 18.117 1.00 97.06 99 LEU A C 1
ATOM 791 O O . LEU A 1 99 ? -10.727 -3.354 18.832 1.00 97.06 99 LEU A O 1
ATOM 795 N N . GLN A 1 100 ? -9.124 -4.543 17.798 1.00 96.38 100 GLN A N 1
ATOM 796 C CA . GLN A 1 100 ? -9.529 -5.839 18.347 1.00 96.38 100 GLN A CA 1
ATOM 797 C C . GLN A 1 100 ? -9.251 -5.931 19.851 1.00 96.38 100 GLN A C 1
ATOM 799 O O . GLN A 1 100 ? -10.100 -6.429 20.584 1.00 96.38 100 GLN A O 1
ATOM 804 N N . GLU A 1 101 ? -8.108 -5.421 20.314 1.00 97.19 101 GLU A N 1
ATOM 805 C CA . GLU A 1 101 ? -7.776 -5.330 21.743 1.00 97.19 101 GLU A CA 1
ATOM 806 C C . GLU A 1 101 ? -8.789 -4.456 22.489 1.00 97.19 101 GLU A C 1
ATOM 808 O O . GLU A 1 101 ? -9.400 -4.920 23.441 1.00 97.19 101 GLU A O 1
ATOM 813 N N . ILE A 1 102 ? -9.086 -3.253 21.987 1.00 96.00 102 ILE A N 1
ATOM 814 C CA . ILE A 1 102 ? -10.099 -2.363 22.581 1.00 96.00 102 ILE A CA 1
ATOM 815 C C . ILE A 1 102 ? -11.480 -3.031 22.621 1.00 96.00 102 ILE A C 1
ATOM 817 O O . ILE A 1 102 ? -12.206 -2.912 23.606 1.00 96.00 102 ILE A O 1
ATOM 821 N N . ALA A 1 103 ? -11.868 -3.736 21.555 1.00 94.81 103 ALA A N 1
ATOM 822 C CA . ALA A 1 103 ? -13.138 -4.456 21.526 1.00 94.81 103 ALA A CA 1
ATOM 823 C C . ALA A 1 103 ? -13.185 -5.579 22.575 1.00 94.81 103 ALA A C 1
ATOM 825 O O . ALA A 1 103 ? -14.229 -5.785 23.195 1.00 94.81 103 ALA A O 1
ATOM 826 N N . ARG A 1 104 ? -12.062 -6.275 22.792 1.00 95.62 104 ARG A N 1
ATOM 827 C CA . ARG A 1 104 ? -11.924 -7.284 23.843 1.00 95.62 104 ARG A CA 1
ATOM 828 C C . ARG A 1 104 ? -12.005 -6.657 25.231 1.00 95.62 104 ARG A C 1
ATOM 830 O O . ARG A 1 104 ? -12.807 -7.116 26.031 1.00 95.62 104 ARG A O 1
ATOM 837 N N . ASP A 1 105 ? -11.271 -5.577 25.478 1.00 96.62 105 ASP A N 1
ATOM 838 C CA . ASP A 1 105 ? -11.296 -4.870 26.760 1.00 96.62 105 ASP A CA 1
ATOM 839 C C . ASP A 1 105 ? -12.710 -4.364 27.088 1.00 96.62 105 ASP A C 1
ATOM 841 O O . ASP A 1 105 ? -13.174 -4.477 28.221 1.00 96.62 105 ASP A O 1
ATOM 845 N N . HIS A 1 106 ? -13.445 -3.860 26.091 1.00 95.44 106 HIS A N 1
ATOM 846 C CA . HIS A 1 106 ? -14.847 -3.476 26.266 1.00 95.44 106 HIS A CA 1
ATOM 847 C C . HIS A 1 106 ? -15.768 -4.662 26.569 1.00 95.44 106 HIS A C 1
ATOM 849 O O . HIS A 1 106 ? -16.713 -4.504 27.344 1.00 95.44 106 HIS A O 1
ATOM 855 N N . ALA A 1 107 ? -15.520 -5.832 25.975 1.00 95.50 107 ALA A N 1
ATOM 856 C CA . ALA A 1 107 ? -16.263 -7.045 26.304 1.00 95.50 107 ALA A CA 1
ATOM 857 C C . ALA A 1 107 ? -15.978 -7.488 27.748 1.00 95.50 107 ALA A C 1
ATOM 859 O O . ALA A 1 107 ? -16.919 -7.716 28.503 1.00 95.50 107 ALA A O 1
ATOM 860 N N . ASP A 1 108 ? -14.708 -7.491 28.159 1.00 96.44 108 ASP A N 1
ATOM 861 C CA . ASP A 1 108 ? -14.290 -7.849 29.517 1.00 96.44 108 ASP A CA 1
ATOM 862 C C . ASP A 1 108 ? -14.881 -6.875 30.562 1.00 96.44 108 ASP A C 1
ATOM 864 O O . ASP A 1 108 ? -15.368 -7.297 31.613 1.00 96.44 108 ASP A O 1
ATOM 868 N N . GLN A 1 109 ? -14.926 -5.570 30.260 1.00 97.00 109 GLN A N 1
ATOM 869 C CA . GLN A 1 109 ? -15.602 -4.562 31.092 1.00 97.00 109 GLN A CA 1
ATOM 870 C C . GLN A 1 109 ? -17.108 -4.813 31.215 1.00 97.00 109 GLN A C 1
ATOM 872 O O . GLN A 1 109 ? -17.674 -4.692 32.304 1.00 97.00 109 GLN A O 1
ATOM 877 N N . ALA A 1 110 ? -17.768 -5.134 30.100 1.00 97.12 110 ALA A N 1
ATOM 878 C CA . ALA A 1 110 ? -19.193 -5.431 30.087 1.00 97.12 110 ALA A CA 1
ATOM 879 C C . ALA A 1 110 ? -19.501 -6.674 30.936 1.00 97.12 110 ALA A C 1
ATOM 881 O O . ALA A 1 110 ? -20.428 -6.647 31.749 1.00 97.12 110 ALA A O 1
ATOM 882 N N . ASP A 1 111 ? -18.697 -7.728 30.797 1.00 96.75 111 ASP A N 1
ATOM 883 C CA . ASP A 1 111 ? -18.840 -8.963 31.566 1.00 96.75 111 ASP A CA 1
ATOM 884 C C . ASP A 1 111 ? -18.615 -8.722 33.066 1.00 96.75 111 ASP A C 1
ATOM 886 O O . ASP A 1 111 ? -19.427 -9.163 33.882 1.00 96.75 111 ASP A O 1
ATOM 890 N N . ALA A 1 112 ? -17.593 -7.948 33.445 1.00 96.56 112 ALA A N 1
ATOM 891 C CA . ALA A 1 112 ? -17.359 -7.572 34.840 1.00 96.56 112 ALA A CA 1
ATOM 892 C C . ALA A 1 112 ? -18.549 -6.799 35.442 1.00 96.56 112 ALA A C 1
ATOM 894 O O . ALA A 1 112 ? -19.033 -7.150 36.521 1.00 96.56 112 ALA A O 1
ATOM 895 N N . ALA A 1 113 ? -19.075 -5.797 34.725 1.00 96.62 113 ALA A N 1
ATOM 896 C CA . ALA A 1 113 ? -20.251 -5.041 35.161 1.00 96.62 113 ALA A CA 1
ATOM 897 C C . ALA A 1 113 ? -21.492 -5.938 35.307 1.00 96.62 113 ALA A C 1
ATOM 899 O O . ALA A 1 113 ? -22.284 -5.771 36.237 1.00 96.62 113 ALA A O 1
ATOM 900 N N . ALA A 1 114 ? -21.656 -6.923 34.420 1.00 96.19 114 ALA A N 1
ATOM 901 C CA . ALA A 1 114 ? -22.751 -7.878 34.510 1.00 96.19 114 ALA A CA 1
ATOM 902 C C . ALA A 1 114 ? -22.622 -8.814 35.720 1.00 96.19 114 ALA A C 1
ATOM 904 O O . ALA A 1 114 ? -23.625 -9.043 36.390 1.00 96.19 114 ALA A O 1
ATOM 905 N N . VAL A 1 115 ? -21.417 -9.296 36.044 1.00 96.88 115 VAL A N 1
ATOM 906 C CA . VAL A 1 115 ? -21.166 -10.099 37.257 1.00 96.88 115 VAL A CA 1
ATOM 907 C C . VAL A 1 115 ? -21.505 -9.302 38.520 1.00 96.88 115 VAL A C 1
ATOM 909 O O . VAL A 1 115 ? -22.177 -9.812 39.413 1.00 96.88 115 VAL A O 1
ATOM 912 N N . MET A 1 116 ? -21.105 -8.028 38.581 1.00 96.06 116 MET A N 1
ATOM 913 C CA . MET A 1 116 ? -21.438 -7.142 39.703 1.00 96.06 116 MET A CA 1
ATOM 914 C C . MET A 1 116 ? -22.955 -6.951 39.850 1.00 96.06 116 MET A C 1
ATOM 916 O O . MET A 1 116 ? -23.489 -7.072 40.953 1.00 96.06 116 MET A O 1
ATOM 920 N N . HIS A 1 117 ? -23.660 -6.723 38.737 1.00 96.38 117 HIS A N 1
ATOM 921 C CA . HIS A 1 117 ? -25.120 -6.616 38.728 1.00 96.38 117 HIS A CA 1
ATOM 922 C C . HIS A 1 117 ? -25.796 -7.938 39.144 1.00 96.38 117 HIS A C 1
ATOM 924 O O . HIS A 1 117 ? -26.768 -7.944 39.896 1.00 96.38 117 HIS A O 1
ATOM 930 N N . GLU A 1 118 ? -25.290 -9.085 38.684 1.00 95.44 118 GLU A N 1
ATOM 931 C CA . GLU A 1 118 ? -25.774 -10.419 39.077 1.00 95.44 118 GLU A CA 1
ATOM 932 C C . GLU A 1 118 ? -25.570 -10.705 40.575 1.00 95.44 118 GLU A C 1
ATOM 934 O O . GLU A 1 118 ? -26.293 -11.520 41.148 1.00 95.44 118 GLU A O 1
ATOM 939 N N . HIS A 1 119 ? -24.626 -10.023 41.229 1.00 96.44 119 HIS A N 1
ATOM 940 C CA . HIS A 1 119 ? -24.395 -10.084 42.677 1.00 96.44 119 HIS A CA 1
ATOM 941 C C . HIS A 1 119 ? -25.143 -9.002 43.472 1.00 96.44 119 HIS A C 1
ATOM 943 O O . HIS A 1 119 ? -24.907 -8.844 44.669 1.00 96.44 119 HIS A O 1
ATOM 949 N N . GLY A 1 120 ? -26.095 -8.313 42.837 1.00 94.94 120 GLY A N 1
ATOM 950 C CA . GLY A 1 120 ? -27.066 -7.454 43.512 1.00 94.94 120 GLY A CA 1
ATOM 951 C C . GLY A 1 120 ? -26.782 -5.957 43.440 1.00 94.94 120 GLY A C 1
ATOM 952 O O . GLY A 1 120 ? -27.567 -5.200 44.001 1.00 94.94 120 GLY A O 1
ATOM 953 N N . ALA A 1 121 ? -25.723 -5.520 42.747 1.00 95.31 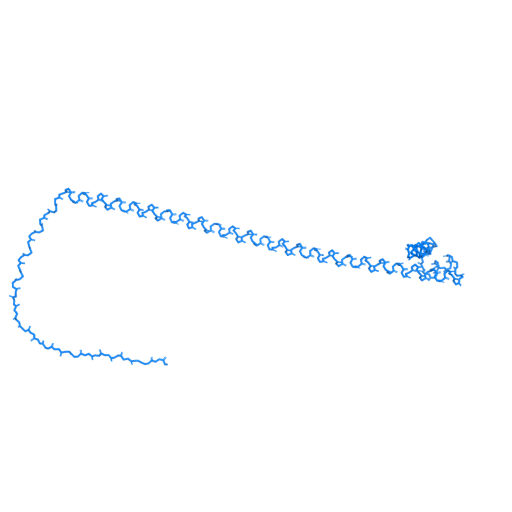121 ALA A N 1
ATOM 954 C CA . ALA A 1 121 ? -25.506 -4.096 42.501 1.00 95.31 121 ALA A CA 1
ATOM 955 C C . ALA A 1 121 ? -26.572 -3.547 41.537 1.00 95.31 121 ALA A C 1
ATOM 957 O O . ALA A 1 121 ? -26.774 -4.078 40.442 1.00 95.31 121 ALA A O 1
ATOM 958 N N . SER A 1 122 ? -27.243 -2.470 41.934 1.00 96.56 122 SER A N 1
ATOM 959 C CA . SER A 1 122 ? -28.149 -1.719 41.062 1.00 96.56 122 SER A CA 1
ATOM 960 C C . SER A 1 122 ? -27.382 -0.897 40.017 1.00 96.56 122 SER A C 1
ATOM 962 O O . SER A 1 122 ? -26.187 -0.641 40.160 1.00 96.56 122 SER A O 1
ATOM 964 N N . ASP A 1 123 ? -28.073 -0.440 38.966 1.00 96.38 123 ASP A N 1
ATOM 965 C CA . ASP A 1 123 ? -27.468 0.393 37.914 1.00 96.38 123 ASP A CA 1
ATOM 966 C C . ASP A 1 123 ? -26.835 1.688 38.461 1.00 96.38 123 ASP A C 1
ATOM 968 O O . ASP A 1 123 ? -25.830 2.146 37.917 1.00 96.38 123 ASP A O 1
ATOM 972 N N . ASP A 1 124 ? -27.423 2.289 39.503 1.00 97.50 124 ASP A N 1
ATOM 973 C CA . ASP A 1 124 ? -26.929 3.526 40.122 1.00 97.50 124 ASP A CA 1
ATOM 974 C C . ASP A 1 124 ? -25.707 3.266 41.016 1.00 97.50 124 ASP A C 1
ATOM 976 O O . ASP A 1 124 ? -24.735 4.014 40.942 1.00 97.50 124 ASP A O 1
ATOM 980 N N . GLU A 1 125 ? -25.695 2.169 41.783 1.00 97.31 125 GLU A N 1
ATOM 981 C CA . GLU A 1 125 ? -24.522 1.756 42.573 1.00 97.31 125 GLU A CA 1
ATOM 982 C C . GLU A 1 125 ? -23.338 1.382 41.672 1.00 97.31 125 GLU A C 1
ATOM 984 O O . GLU A 1 125 ? -22.197 1.731 41.962 1.00 97.31 125 GLU A O 1
ATOM 989 N N . LEU A 1 126 ? -23.600 0.708 40.547 1.00 96.94 126 LEU A N 1
ATOM 990 C CA . LEU A 1 126 ? -22.593 0.426 39.522 1.00 96.94 126 LEU A CA 1
ATOM 991 C C . LEU A 1 126 ? -22.052 1.705 38.881 1.00 96.94 126 LEU A C 1
ATOM 993 O O . LEU A 1 126 ? -20.853 1.804 38.630 1.00 96.94 126 LEU A O 1
ATOM 997 N N . ALA A 1 127 ? -22.928 2.670 38.603 1.00 97.19 127 ALA A N 1
ATOM 998 C CA . ALA A 1 127 ? -22.540 3.957 38.042 1.00 97.19 127 ALA A CA 1
ATOM 999 C C . ALA A 1 127 ? -21.640 4.744 38.997 1.00 97.19 127 ALA A C 1
ATOM 1001 O O . ALA A 1 127 ? -20.602 5.251 38.577 1.00 97.19 127 ALA A O 1
ATOM 1002 N N . GLU A 1 128 ? -22.004 4.790 40.278 1.00 97.50 128 GLU A N 1
ATOM 1003 C CA . GLU A 1 128 ? -21.198 5.418 41.322 1.00 97.50 128 GLU A CA 1
ATOM 1004 C C . GLU A 1 128 ? -19.846 4.710 41.487 1.00 97.50 128 GLU A C 1
ATOM 1006 O O . GLU A 1 128 ? -18.805 5.359 41.422 1.00 97.50 128 GLU A O 1
ATOM 1011 N N . LEU A 1 129 ? -19.844 3.379 41.616 1.00 96.50 129 LEU A N 1
ATOM 1012 C CA . LEU A 1 129 ? -18.634 2.587 41.855 1.00 96.50 129 LEU A CA 1
ATOM 1013 C C . LEU A 1 129 ? -17.634 2.629 40.690 1.00 96.50 129 LEU A C 1
ATOM 1015 O O . LEU A 1 129 ? -16.427 2.590 40.918 1.00 96.50 129 LEU A O 1
ATOM 1019 N N . LEU A 1 130 ? -18.120 2.678 39.448 1.00 96.12 130 LEU A N 1
ATOM 1020 C CA . LEU A 1 130 ? -17.276 2.746 38.251 1.00 96.12 130 LEU A CA 1
ATOM 1021 C C . LEU A 1 130 ? -16.991 4.187 37.799 1.00 96.12 130 LEU A C 1
ATOM 1023 O O . LEU A 1 130 ? -16.330 4.372 36.779 1.00 96.12 130 LEU A O 1
ATOM 1027 N N . GLU A 1 131 ? -17.494 5.192 38.525 1.00 97.12 131 GLU A N 1
ATOM 1028 C CA . GLU A 1 131 ? -17.390 6.616 38.178 1.00 97.12 131 GLU A CA 1
ATOM 1029 C C . GLU A 1 131 ? -17.898 6.928 36.753 1.00 97.12 131 GLU A C 1
ATOM 1031 O O . GLU A 1 131 ? -17.329 7.727 36.004 1.00 97.12 131 GLU A O 1
ATOM 1036 N N . ILE A 1 132 ? -19.004 6.288 36.364 1.00 97.31 132 ILE A N 1
ATOM 1037 C CA . ILE A 1 132 ? -19.665 6.464 35.064 1.00 97.31 132 ILE A CA 1
ATOM 1038 C C . ILE A 1 132 ? -21.109 6.931 35.244 1.00 97.31 132 ILE A C 1
ATOM 1040 O O . ILE A 1 132 ? -21.659 6.976 36.337 1.00 97.31 132 ILE A O 1
ATOM 1044 N N . SER A 1 133 ? -21.779 7.270 34.145 1.00 97.69 133 SER A N 1
ATOM 1045 C CA . SER A 1 133 ? -23.220 7.536 34.200 1.00 97.69 133 SER A CA 1
ATOM 1046 C C . SER A 1 133 ? -24.040 6.246 34.341 1.00 97.69 133 SER A C 1
ATOM 1048 O O . SER A 1 133 ? -23.707 5.223 33.739 1.00 97.69 133 SER A O 1
ATOM 1050 N N . THR A 1 134 ? -25.210 6.317 34.989 1.00 97.25 134 THR A N 1
ATOM 1051 C CA . THR A 1 134 ? -26.194 5.209 35.032 1.00 97.25 134 THR A CA 1
ATOM 1052 C C . THR A 1 134 ? -26.564 4.702 33.637 1.00 97.25 134 THR A C 1
ATOM 1054 O O . THR A 1 134 ? -26.855 3.524 33.430 1.00 97.25 134 THR A O 1
ATOM 1057 N N . LYS A 1 135 ? -26.541 5.586 32.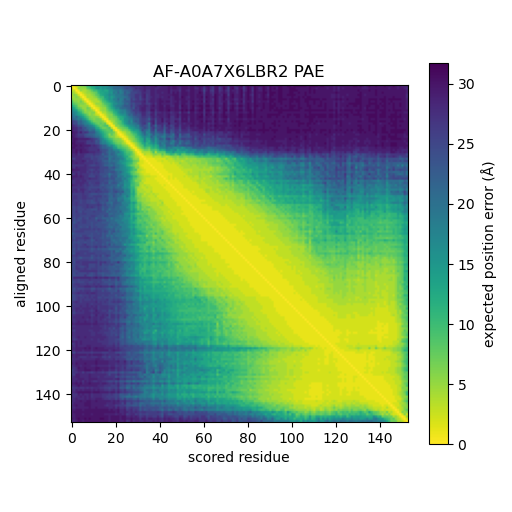632 1.00 97.75 135 LYS A N 1
ATOM 1058 C CA . LYS A 1 135 ? -26.754 5.201 31.234 1.00 97.75 135 LYS A CA 1
ATOM 1059 C C . LYS A 1 135 ? -25.639 4.282 30.725 1.00 97.75 135 LYS A C 1
ATOM 1061 O O . LYS A 1 135 ? -25.946 3.298 30.059 1.00 97.75 135 LYS A O 1
ATOM 1066 N N . GLN A 1 136 ? -24.378 4.594 31.017 1.00 96.75 136 GLN A N 1
ATOM 1067 C CA . GLN A 1 136 ? -23.236 3.764 30.6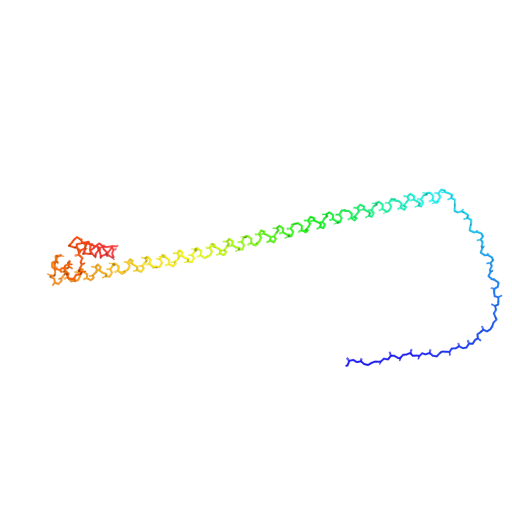26 1.00 96.75 136 GLN A CA 1
ATOM 1068 C C . GLN A 1 136 ? -23.231 2.428 31.374 1.00 96.75 136 GLN A C 1
ATOM 1070 O O . GLN A 1 136 ? -23.018 1.400 30.738 1.00 96.75 136 GLN A O 1
ATOM 1075 N N . ALA A 1 137 ? -23.565 2.413 32.670 1.00 96.94 137 ALA A N 1
ATOM 1076 C CA . ALA A 1 137 ? -23.730 1.171 33.433 1.00 96.94 137 ALA A CA 1
ATOM 1077 C C . ALA A 1 137 ? -24.770 0.241 32.774 1.00 96.94 137 ALA A C 1
ATOM 1079 O O . ALA A 1 137 ? -24.480 -0.916 32.461 1.00 96.94 137 ALA A O 1
ATOM 1080 N N . ARG A 1 138 ? -25.943 0.785 32.415 1.00 96.50 138 ARG A N 1
ATOM 1081 C CA . ARG A 1 138 ? -26.973 0.055 31.652 1.00 96.50 138 ARG A CA 1
ATOM 1082 C C . ARG A 1 138 ? -26.483 -0.451 30.297 1.00 96.50 138 ARG A C 1
ATOM 1084 O O . ARG A 1 138 ? -26.846 -1.555 29.884 1.00 96.50 138 ARG A O 1
ATOM 1091 N N . GLN A 1 139 ? -25.685 0.345 29.585 1.00 96.94 139 GLN A N 1
ATOM 1092 C CA . GLN A 1 139 ? -25.113 -0.049 28.296 1.00 96.94 139 GLN A CA 1
ATOM 1093 C C . GLN A 1 139 ? -24.139 -1.221 28.439 1.00 96.94 139 GLN A C 1
ATOM 1095 O O . GLN A 1 139 ? -24.225 -2.146 27.637 1.00 96.94 139 GLN A O 1
ATOM 1100 N N . LEU A 1 140 ? -23.286 -1.227 29.467 1.00 96.69 140 LEU A N 1
ATOM 1101 C CA . LEU A 1 140 ? -22.367 -2.333 29.749 1.00 96.69 140 LEU A CA 1
ATOM 1102 C C . LEU A 1 140 ? -23.129 -3.633 30.045 1.00 96.69 140 LEU A C 1
ATOM 1104 O O . LEU A 1 140 ? -22.879 -4.650 29.401 1.00 96.69 140 LEU A O 1
ATOM 1108 N N . ILE A 1 141 ? -24.141 -3.588 30.917 1.00 95.88 141 ILE A N 1
ATOM 1109 C CA . ILE A 1 141 ? -24.972 -4.764 31.237 1.00 95.88 141 ILE A CA 1
ATOM 1110 C C . ILE A 1 141 ? -25.691 -5.287 29.983 1.00 95.88 141 ILE A C 1
ATOM 1112 O O . ILE A 1 141 ? -25.757 -6.493 29.734 1.00 95.88 141 ILE A O 1
ATOM 1116 N N . THR A 1 142 ? -26.231 -4.380 29.166 1.00 95.94 142 THR A N 1
ATOM 1117 C CA . THR A 1 142 ? -26.915 -4.740 27.914 1.00 95.94 142 THR A CA 1
ATOM 1118 C C . THR A 1 142 ? -25.948 -5.350 26.896 1.00 95.94 142 THR A C 1
ATOM 1120 O O . THR A 1 142 ? -26.289 -6.338 26.236 1.00 95.94 142 THR A O 1
ATOM 1123 N N . ALA A 1 143 ? -24.735 -4.804 26.785 1.00 94.50 143 ALA A N 1
ATOM 1124 C CA . ALA A 1 143 ? -23.687 -5.325 25.916 1.00 94.50 143 ALA A CA 1
ATOM 1125 C C . ALA A 1 143 ? -23.292 -6.756 26.320 1.00 94.50 143 ALA A C 1
ATOM 1127 O O . ALA A 1 143 ? -23.293 -7.637 25.463 1.00 94.50 143 ALA A O 1
ATOM 1128 N N . ALA A 1 144 ? -23.099 -7.019 27.617 1.00 93.56 144 ALA A N 1
ATOM 1129 C CA . ALA A 1 144 ? -22.770 -8.346 28.152 1.00 93.56 144 ALA A CA 1
ATOM 1130 C C . ALA A 1 144 ? -23.872 -9.400 27.940 1.00 93.56 144 ALA A C 1
ATOM 1132 O O . ALA A 1 144 ? -23.619 -10.600 27.826 1.00 93.56 144 ALA A O 1
ATOM 1133 N N . ARG A 1 145 ? -25.144 -8.986 27.917 1.00 90.75 145 ARG A N 1
ATOM 1134 C CA . ARG A 1 145 ? -26.257 -9.897 27.585 1.00 90.75 145 ARG A CA 1
ATOM 1135 C C . ARG A 1 145 ? -26.288 -10.219 26.094 1.00 90.75 145 ARG A C 1
ATOM 1137 O O . ARG A 1 145 ? -26.567 -11.355 25.707 1.00 90.75 145 ARG A O 1
ATOM 1144 N N . SER A 1 146 ? -25.989 -9.222 25.266 1.00 89.94 146 SER A N 1
ATOM 1145 C CA . SER A 1 146 ? -25.962 -9.365 23.809 1.00 89.94 146 SER A CA 1
ATOM 1146 C C . SER A 1 146 ? -24.804 -10.262 23.359 1.00 89.94 146 SER A C 1
ATOM 1148 O O . SER A 1 146 ? -25.016 -11.140 22.525 1.00 89.94 146 SER A O 1
ATOM 1150 N N . SER A 1 147 ? -23.615 -10.114 23.958 1.00 86.88 147 SER A N 1
ATOM 1151 C CA . SER A 1 147 ? -22.452 -10.975 23.694 1.00 86.88 147 SER A CA 1
ATOM 1152 C C . SER A 1 147 ? -22.719 -12.434 24.076 1.00 86.88 147 SER A C 1
ATOM 1154 O O . SER A 1 147 ? -22.507 -13.330 23.262 1.00 86.88 147 SER A O 1
ATOM 1156 N N . ARG A 1 148 ? -23.282 -12.692 25.266 1.00 85.50 148 ARG A N 1
ATOM 1157 C CA . ARG A 1 148 ? -23.637 -14.053 25.718 1.00 85.50 148 ARG A CA 1
ATOM 1158 C C . ARG A 1 148 ? -24.688 -14.728 24.832 1.00 85.50 148 ARG A C 1
ATOM 1160 O O . ARG A 1 148 ? -24.600 -15.928 24.572 1.00 85.50 148 ARG A O 1
ATOM 1167 N N . SER A 1 149 ? -25.647 -13.955 24.324 1.00 78.44 149 SER A N 1
ATOM 1168 C CA . SER A 1 149 ? -26.664 -14.457 23.391 1.00 78.44 149 SER A CA 1
ATOM 1169 C C . SER A 1 149 ? -26.070 -14.820 22.024 1.00 78.44 149 SER A C 1
ATOM 1171 O O . SER A 1 149 ? -26.495 -15.802 21.426 1.00 78.44 149 SER A O 1
ATOM 1173 N N . ALA A 1 150 ? -25.068 -14.072 21.551 1.00 75.38 150 ALA A N 1
ATOM 1174 C CA . ALA A 1 150 ? -24.385 -14.338 20.284 1.00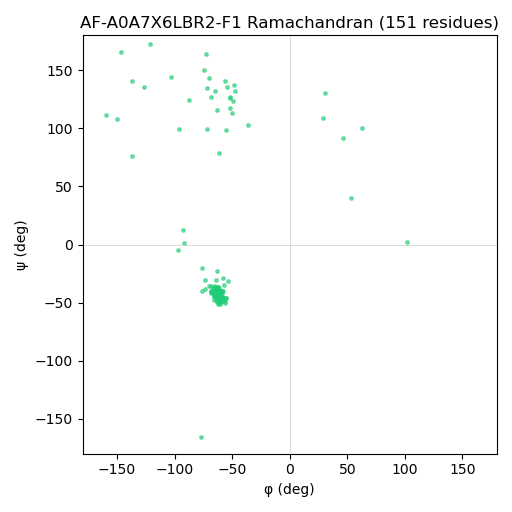 75.38 150 ALA A CA 1
ATOM 1175 C C . ALA A 1 150 ? -23.441 -15.555 20.337 1.00 75.38 150 ALA A C 1
ATOM 1177 O O . ALA A 1 150 ? -23.282 -16.231 19.331 1.00 75.38 150 ALA A O 1
ATOM 1178 N N . THR A 1 151 ? -22.839 -15.859 21.492 1.00 74.94 151 THR A N 1
ATOM 1179 C CA . THR A 1 151 ? -21.946 -17.025 21.669 1.00 74.94 151 THR A CA 1
ATOM 1180 C C . THR A 1 151 ? -22.697 -18.362 21.770 1.00 74.94 151 THR A C 1
ATOM 1182 O O . THR A 1 151 ? -22.103 -19.417 21.571 1.00 74.94 151 THR A O 1
ATOM 1185 N N . THR A 1 152 ? -23.994 -18.340 22.095 1.00 63.69 152 THR A N 1
ATOM 1186 C CA . THR A 1 152 ? -24.808 -19.557 22.306 1.00 63.69 152 THR A CA 1
ATOM 1187 C C . THR A 1 152 ? -25.614 -19.963 21.057 1.00 63.69 152 THR A C 1
ATOM 1189 O O . THR A 1 152 ? -26.275 -21.001 21.069 1.00 63.69 152 THR A O 1
ATOM 1192 N N . ALA A 1 153 ? -25.571 -19.153 19.993 1.00 51.34 153 ALA A N 1
ATOM 1193 C CA . ALA A 1 153 ? -26.249 -19.375 18.713 1.00 51.34 153 ALA A CA 1
ATOM 1194 C C . ALA A 1 153 ? -25.268 -19.871 17.642 1.00 51.34 153 ALA A C 1
ATOM 1196 O O . ALA A 1 153 ? -25.691 -20.718 16.823 1.00 51.34 153 ALA A O 1
#

Solvent-accessible surface area (backbone atoms only — not comparable to full-atom values): 8932 Å² total; per-residue (Å²): 141,87,79,90,83,92,81,88,80,82,89,79,85,87,84,78,85,77,89,71,78,73,72,78,77,71,76,80,72,75,71,56,67,64,60,53,52,51,48,50,56,49,50,52,50,54,48,50,54,50,52,53,50,51,48,52,50,52,53,50,50,56,50,50,51,51,52,52,54,53,49,51,52,50,50,53,52,51,52,50,52,54,50,53,51,51,53,50,52,51,54,52,51,55,50,51,52,51,52,51,50,53,53,48,53,52,48,53,50,10,43,53,49,35,52,47,40,76,74,68,45,48,51,61,58,46,6,62,76,67,75,48,50,47,68,54,38,47,48,28,37,50,48,33,52,51,52,55,56,62,76,75,109

Sequence (153 aa):
MSTIEHGENQQAGPIAAMSSLRPPRAPRTARPPEIVARLERSGVRSKQCRDLARQRERTIHEVVKRYLTDWEAITACETKRDQDIAALRQQISERVTRLQEIARDHADQADAAAVMHEHGASDDELAELLEISTKQARQLITAARSSRSATTA

Radius of gyration: 50.13 Å; Cα contacts (8 Å, |Δi|>4): 40; chains: 1; bounding box: 111×29×109 Å

Secondary structure (DSSP, 8-state):
---------------------PPP----PPPPHHHHHHHHHHHHHHHHHHHHHHHHHHHHHHHHHHHHHHHHHHHHHHHHHHHHHHHHHHHHHHHHHHHHHHHHHHHHHHHHHHHHHHTT--HHHHHHHTTS-HHHHHHHHHHHHHHHHHHT-

pLDDT: mean 86.31, std 18.17, range [40.47, 98.69]